Protein AF-R7BVN6-F1 (afdb_monomer_lite)

pLDDT: mean 86.22, std 7.66, range [51.97, 96.44]

Secondary structure (DSSP, 8-state):
--HHHHHHHHHHHHHHHHHHHHHHHHH-HHHHHHHHHHHTT-SS-HHHHHHHHHHHHHHHHHTT--SS--HHIIIIIIHHHHHHHHHHHHHHHHHHHHHHHHHHHHHHHHHHHHHHHHHHHHHH--

Radius of gyration: 22.75 Å; chains: 1; bounding box: 58×22×78 Å

Structure (mmCIF, N/CA/C/O backbone):
data_AF-R7BVN6-F1
#
_entry.id   AF-R7BVN6-F1
#
loop_
_atom_site.group_PDB
_atom_site.id
_atom_site.type_symbol
_atom_site.label_atom_id
_atom_site.label_alt_id
_atom_site.label_comp_id
_atom_site.label_asym_id
_atom_site.label_entity_id
_atom_site.label_seq_id
_atom_site.pdbx_PDB_ins_code
_atom_site.Cartn_x
_atom_site.Cartn_y
_atom_site.Cartn_z
_atom_site.occupancy
_atom_site.B_iso_or_equiv
_atom_site.auth_seq_id
_atom_site.auth_comp_id
_atom_site.auth_asym_id
_atom_site.auth_atom_id
_atom_site.pdbx_PDB_model_num
ATOM 1 N N . MET A 1 1 ? -0.059 0.019 -32.310 1.00 63.44 1 MET A N 1
ATOM 2 C CA . MET A 1 1 ? 0.669 0.181 -31.031 1.00 63.44 1 MET A CA 1
ATOM 3 C C . MET A 1 1 ? 1.764 -0.855 -30.968 1.00 63.44 1 MET A C 1
ATOM 5 O O . MET A 1 1 ? 1.496 -2.006 -31.302 1.00 63.44 1 MET A O 1
ATOM 9 N N . SER A 1 2 ? 2.969 -0.453 -30.575 1.00 84.88 2 SER A N 1
ATOM 10 C CA . SER A 1 2 ? 4.055 -1.394 -30.302 1.00 84.88 2 SER A CA 1
ATOM 11 C C . SER A 1 2 ? 3.772 -2.169 -29.005 1.00 84.88 2 SER A C 1
ATOM 13 O O . SER A 1 2 ? 2.978 -1.734 -28.168 1.00 84.88 2 SER A O 1
ATOM 15 N N . VAL A 1 3 ? 4.420 -3.321 -28.813 1.00 80.31 3 VAL A N 1
ATOM 16 C CA . VAL A 1 3 ? 4.326 -4.099 -27.560 1.00 80.31 3 VAL A CA 1
ATOM 17 C C . VAL A 1 3 ? 4.774 -3.261 -26.351 1.00 80.31 3 VAL A C 1
ATOM 19 O O . VAL A 1 3 ? 4.189 -3.359 -25.275 1.00 80.31 3 VAL A O 1
ATOM 22 N N . SER A 1 4 ? 5.754 -2.373 -26.548 1.00 81.06 4 SER A N 1
ATOM 23 C CA . SER A 1 4 ? 6.230 -1.429 -25.530 1.00 81.06 4 SER A CA 1
ATOM 24 C C . SER A 1 4 ? 5.131 -0.460 -25.072 1.00 81.06 4 SER A C 1
ATOM 26 O O . SER A 1 4 ? 4.964 -0.229 -23.873 1.00 81.06 4 SER A O 1
ATOM 28 N N . ASP A 1 5 ? 4.314 0.052 -25.998 1.00 85.69 5 ASP A N 1
ATOM 29 C CA . ASP A 1 5 ? 3.212 0.967 -25.661 1.00 85.69 5 ASP A CA 1
ATOM 30 C C . ASP A 1 5 ? 2.148 0.273 -24.804 1.00 85.69 5 ASP A C 1
ATOM 32 O O . ASP A 1 5 ? 1.617 0.857 -23.858 1.00 85.69 5 ASP A O 1
ATOM 36 N N . TRP A 1 6 ? 1.869 -1.000 -25.100 1.00 88.38 6 TRP A N 1
ATOM 37 C CA . TRP A 1 6 ? 0.931 -1.817 -24.332 1.00 88.38 6 TRP A CA 1
ATOM 38 C C . TRP A 1 6 ? 1.416 -2.094 -22.911 1.00 88.38 6 TRP A C 1
ATOM 40 O O . TRP A 1 6 ? 0.635 -1.960 -21.968 1.00 88.38 6 TRP A O 1
ATOM 50 N N . ILE A 1 7 ? 2.696 -2.430 -22.738 1.00 86.31 7 ILE A N 1
ATOM 51 C CA . ILE A 1 7 ? 3.295 -2.645 -21.412 1.00 86.31 7 ILE A CA 1
ATOM 52 C C . ILE A 1 7 ? 3.256 -1.349 -20.600 1.00 86.31 7 ILE A C 1
ATOM 54 O O . ILE A 1 7 ? 2.850 -1.353 -19.436 1.00 86.31 7 ILE A O 1
ATOM 58 N N . ASN A 1 8 ? 3.601 -0.221 -21.223 1.00 87.19 8 ASN A N 1
ATOM 59 C CA . ASN A 1 8 ? 3.531 1.084 -20.578 1.00 87.19 8 ASN A CA 1
ATOM 60 C C . ASN A 1 8 ? 2.105 1.436 -20.148 1.00 87.19 8 ASN A C 1
ATOM 62 O O . ASN A 1 8 ? 1.911 1.915 -19.024 1.00 87.19 8 ASN A O 1
ATOM 66 N N . PHE A 1 9 ? 1.112 1.202 -21.006 1.00 90.50 9 PHE A N 1
ATOM 67 C CA . PHE A 1 9 ? -0.294 1.419 -20.677 1.00 90.50 9 PHE A CA 1
ATOM 68 C C . PHE A 1 9 ? -0.753 0.519 -19.522 1.00 90.50 9 PHE A C 1
ATOM 70 O O . PHE A 1 9 ? -1.307 1.020 -18.544 1.00 90.50 9 PHE A O 1
ATOM 77 N N . ALA A 1 10 ? -0.455 -0.781 -19.584 1.00 91.12 10 ALA A N 1
ATOM 78 C CA . ALA A 1 10 ? -0.818 -1.743 -18.547 1.00 91.12 10 ALA A CA 1
ATOM 79 C C . ALA A 1 10 ? -0.180 -1.403 -17.190 1.00 91.12 10 ALA A C 1
ATOM 81 O O . ALA A 1 10 ? -0.856 -1.454 -16.164 1.00 91.12 10 ALA A O 1
ATOM 82 N N . ALA A 1 11 ? 1.090 -0.984 -17.179 1.00 91.44 11 ALA A N 1
ATOM 83 C CA . ALA A 1 11 ? 1.770 -0.544 -15.963 1.00 91.44 11 ALA A CA 1
ATOM 84 C C . ALA A 1 11 ? 1.089 0.685 -15.340 1.00 91.44 11 ALA A C 1
ATOM 86 O O . ALA A 1 11 ? 0.872 0.721 -14.129 1.00 91.44 11 ALA A O 1
ATOM 87 N N . LEU A 1 12 ? 0.699 1.669 -16.158 1.00 92.94 12 LEU A N 1
ATOM 88 C CA . LEU A 1 12 ? -0.021 2.853 -15.677 1.00 92.94 12 LEU A CA 1
ATOM 89 C C . LEU A 1 12 ? -1.401 2.491 -15.129 1.00 92.94 12 LEU A C 1
ATOM 91 O O . LEU A 1 12 ? -1.773 2.950 -14.051 1.00 92.94 12 LEU A O 1
ATOM 95 N N . ALA A 1 13 ? -2.143 1.653 -15.854 1.00 93.88 13 ALA A N 1
ATOM 96 C CA . ALA A 1 13 ? -3.450 1.180 -15.424 1.00 93.88 13 ALA A CA 1
ATOM 97 C C . ALA A 1 13 ? -3.345 0.442 -14.082 1.00 93.88 13 ALA A C 1
ATOM 99 O O . ALA A 1 13 ? -4.114 0.733 -13.169 1.00 93.88 13 ALA A O 1
ATOM 100 N N . ASN A 1 14 ? -2.345 -0.430 -13.918 1.00 95.12 14 ASN A N 1
ATOM 101 C CA . ASN A 1 14 ? -2.100 -1.132 -12.661 1.00 95.12 14 ASN A CA 1
ATOM 102 C C . ASN A 1 14 ? -1.830 -0.161 -11.500 1.00 95.12 14 ASN A C 1
ATOM 104 O O . ASN A 1 14 ? -2.434 -0.297 -10.438 1.00 95.12 14 ASN A O 1
ATOM 108 N N . ILE A 1 15 ? -0.985 0.855 -11.714 1.00 93.44 15 ILE A N 1
ATOM 109 C CA . ILE A 1 15 ? -0.685 1.887 -10.708 1.00 93.44 15 ILE A CA 1
ATOM 110 C C . ILE A 1 15 ? -1.958 2.637 -10.297 1.00 93.44 15 ILE A C 1
ATOM 112 O O . ILE A 1 15 ? -2.246 2.764 -9.106 1.00 93.44 15 ILE A O 1
ATOM 116 N N . ILE A 1 16 ? -2.740 3.108 -11.271 1.00 94.38 16 ILE A N 1
ATOM 117 C CA . ILE A 1 16 ? -3.954 3.896 -11.018 1.00 94.38 16 ILE A CA 1
ATOM 118 C C . ILE A 1 16 ? -5.005 3.057 -10.286 1.00 94.38 16 ILE A C 1
ATOM 120 O O . ILE A 1 16 ? -5.547 3.500 -9.270 1.00 94.38 16 ILE A O 1
ATOM 124 N N . VAL A 1 17 ? -5.282 1.845 -10.772 1.00 96.44 17 VAL A N 1
ATOM 125 C CA . VAL A 1 17 ? -6.300 0.965 -10.182 1.00 96.44 17 VAL A CA 1
ATOM 126 C C . VAL A 1 17 ? -5.885 0.540 -8.775 1.00 96.44 17 VAL A C 1
ATOM 128 O O . VAL A 1 17 ? -6.720 0.576 -7.869 1.00 96.44 17 VAL A O 1
ATOM 131 N N . PHE A 1 18 ? -4.607 0.214 -8.556 1.00 95.25 18 PHE A N 1
ATOM 132 C CA . PHE A 1 18 ? -4.110 -0.124 -7.225 1.00 95.25 18 PHE A CA 1
ATOM 133 C C . PHE A 1 18 ? -4.295 1.040 -6.248 1.00 95.25 18 PHE A C 1
ATOM 135 O O . PHE A 1 18 ? -4.859 0.840 -5.176 1.00 95.25 18 PHE A O 1
ATOM 142 N N . LEU A 1 19 ? -3.887 2.263 -6.610 1.00 94.38 19 LEU A N 1
ATOM 143 C CA . LEU A 1 19 ? -4.038 3.438 -5.740 1.00 94.38 19 LEU A CA 1
ATOM 144 C C . LEU A 1 19 ? -5.508 3.766 -5.454 1.00 94.38 19 LEU A C 1
ATOM 146 O O . LEU A 1 19 ? -5.853 4.160 -4.337 1.00 94.38 19 LEU A O 1
ATOM 150 N N . TRP A 1 20 ? -6.386 3.577 -6.440 1.00 94.75 20 TRP A N 1
ATOM 151 C CA . TRP A 1 20 ? -7.822 3.765 -6.264 1.00 94.75 20 TRP A CA 1
ATOM 152 C C . TRP A 1 20 ? -8.421 2.741 -5.291 1.00 94.75 20 TRP A C 1
ATOM 154 O O . TRP A 1 20 ? -9.087 3.136 -4.329 1.00 94.75 20 TRP A O 1
ATOM 164 N N . VAL A 1 21 ? -8.130 1.447 -5.471 1.00 93.19 21 VAL A N 1
ATOM 165 C CA . VAL A 1 21 ? -8.587 0.394 -4.548 1.00 93.19 21 VAL A CA 1
ATOM 166 C C . VAL A 1 21 ? -7.970 0.576 -3.169 1.00 93.19 21 VAL A C 1
ATOM 168 O O . VAL A 1 21 ? -8.683 0.496 -2.175 1.00 93.19 21 VAL A O 1
ATOM 171 N N . PHE A 1 22 ? -6.680 0.889 -3.084 1.00 92.69 22 PHE A N 1
ATOM 172 C CA . PHE A 1 22 ? -5.996 1.192 -1.831 1.00 92.69 22 PHE A CA 1
ATOM 173 C C . PHE A 1 22 ? -6.709 2.324 -1.079 1.00 92.69 22 PHE A C 1
ATOM 175 O O . PHE A 1 22 ? -7.052 2.164 0.092 1.00 92.69 22 PHE A O 1
ATOM 182 N N . ARG A 1 23 ? -7.041 3.429 -1.759 1.00 91.56 23 ARG A N 1
ATOM 183 C CA . ARG A 1 23 ? -7.805 4.535 -1.165 1.00 91.56 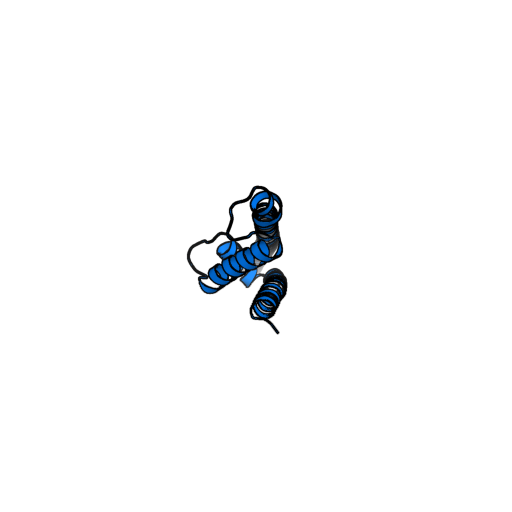23 ARG A CA 1
ATOM 184 C C . ARG A 1 23 ? -9.183 4.089 -0.672 1.00 91.56 23 ARG A C 1
ATOM 186 O O . ARG A 1 23 ? -9.586 4.501 0.414 1.00 91.56 23 ARG A O 1
ATOM 193 N N . GLN A 1 24 ? -9.905 3.266 -1.432 1.00 90.38 24 GLN A N 1
ATOM 194 C CA . GLN A 1 24 ? -11.195 2.731 -0.985 1.00 90.38 24 GLN A CA 1
ATOM 195 C C . GLN A 1 24 ? -11.044 1.812 0.229 1.00 90.38 24 GLN A C 1
ATOM 197 O O . GLN A 1 24 ? -11.796 1.934 1.195 1.00 90.38 24 GLN A O 1
ATOM 202 N N . MET A 1 25 ? -10.037 0.943 0.231 1.00 88.50 25 MET A N 1
ATOM 203 C CA . MET A 1 25 ? -9.746 0.070 1.364 1.00 88.50 25 MET A CA 1
ATOM 204 C C . MET A 1 25 ? -9.413 0.895 2.606 1.00 88.50 25 MET A C 1
ATOM 206 O O . MET A 1 25 ? -9.915 0.562 3.669 1.00 88.50 25 MET A O 1
ATOM 210 N N . LEU A 1 26 ? -8.691 2.019 2.472 1.00 87.44 26 LEU A N 1
ATOM 211 C CA . LEU A 1 26 ? -8.400 2.942 3.579 1.00 87.44 26 LEU A CA 1
ATOM 212 C C . LEU A 1 26 ? -9.637 3.573 4.229 1.00 87.44 26 LEU A C 1
ATOM 214 O O . LEU A 1 26 ? -9.559 4.021 5.374 1.00 87.44 26 LEU A O 1
ATOM 218 N N . THR A 1 27 ? -10.755 3.652 3.509 1.00 85.94 27 THR A N 1
ATOM 219 C CA . THR A 1 27 ? -12.017 4.169 4.060 1.00 85.94 27 THR A CA 1
ATOM 220 C C . THR A 1 27 ? -12.831 3.116 4.803 1.00 85.94 27 THR A C 1
ATOM 222 O O . THR A 1 27 ? -13.712 3.478 5.579 1.00 85.94 27 THR A O 1
ATOM 225 N N . GLN A 1 28 ? -12.539 1.831 4.593 1.00 84.06 28 GLN A N 1
ATOM 226 C CA . GLN A 1 28 ? -13.287 0.718 5.170 1.00 84.06 28 GLN A CA 1
ATOM 227 C C . GLN A 1 28 ? -12.547 0.158 6.388 1.00 84.06 28 GLN A C 1
ATOM 229 O O . GLN A 1 28 ? -11.469 -0.424 6.259 1.00 84.06 28 GLN A O 1
ATOM 234 N N . GLU A 1 29 ? -13.138 0.309 7.575 1.00 75.00 29 GLU A N 1
ATOM 235 C CA . GLU A 1 29 ? -12.478 -0.014 8.851 1.00 75.00 29 GLU A CA 1
ATOM 236 C C . GLU A 1 29 ? -12.053 -1.490 8.937 1.00 75.00 29 GLU A C 1
ATOM 238 O O . GLU A 1 29 ? -10.931 -1.796 9.341 1.00 75.00 29 GLU A O 1
ATOM 243 N N . GLU A 1 30 ? -12.910 -2.402 8.468 1.00 76.38 30 GLU A N 1
ATOM 244 C CA . GLU A 1 30 ? -12.666 -3.852 8.480 1.00 76.38 30 GLU A CA 1
ATOM 245 C C . GLU A 1 30 ? -11.543 -4.289 7.532 1.00 76.38 30 GLU A C 1
ATOM 247 O O . GLU A 1 30 ? -10.897 -5.313 7.751 1.00 76.38 30 GLU A O 1
ATOM 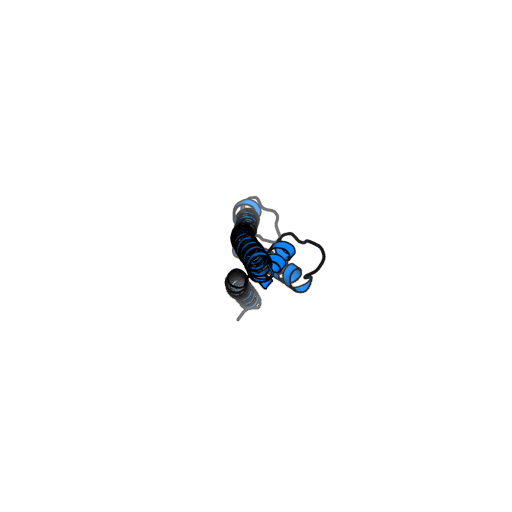252 N N . ARG A 1 31 ? -11.298 -3.522 6.463 1.00 82.25 31 ARG A N 1
ATOM 253 C CA . ARG A 1 31 ? -10.350 -3.903 5.405 1.00 82.25 31 ARG A CA 1
ATOM 254 C C . ARG A 1 31 ? -8.985 -3.247 5.561 1.00 82.25 31 ARG A C 1
ATOM 256 O O . ARG A 1 31 ? -8.002 -3.764 5.034 1.00 82.25 31 ARG A O 1
ATOM 263 N N . VAL A 1 32 ? -8.899 -2.156 6.321 1.00 85.31 32 VAL A N 1
ATOM 264 C CA . VAL A 1 32 ? -7.651 -1.431 6.603 1.00 85.31 32 VAL A CA 1
ATOM 265 C C . VAL A 1 32 ? -6.611 -2.298 7.318 1.00 85.31 32 VAL A C 1
ATOM 267 O O . VAL A 1 32 ? -5.421 -2.220 7.009 1.00 85.31 32 VAL A O 1
ATOM 270 N N . THR A 1 33 ? -7.037 -3.160 8.239 1.00 85.00 33 THR A N 1
ATOM 271 C CA . THR A 1 33 ? -6.146 -4.088 8.956 1.00 85.00 33 THR A CA 1
ATOM 272 C C . THR A 1 33 ? -5.575 -5.155 8.024 1.00 85.00 33 THR A C 1
ATOM 274 O O . THR A 1 33 ? -4.356 -5.332 7.982 1.00 85.00 33 THR A O 1
ATOM 277 N N . ALA A 1 34 ? -6.432 -5.789 7.218 1.00 85.88 34 ALA A N 1
ATOM 278 C CA . ALA A 1 34 ? -6.037 -6.761 6.198 1.00 85.88 34 ALA A CA 1
ATOM 279 C C . ALA A 1 34 ? -5.108 -6.141 5.141 1.00 85.88 34 ALA A C 1
ATOM 281 O O . ALA A 1 34 ? -4.120 -6.756 4.740 1.00 85.88 34 ALA A O 1
ATOM 282 N N . LEU A 1 35 ? -5.385 -4.897 4.733 1.00 89.12 35 LEU A N 1
ATOM 283 C CA . LEU A 1 35 ? -4.540 -4.130 3.824 1.00 89.12 35 LEU A CA 1
ATOM 284 C C . LEU A 1 35 ? -3.145 -3.903 4.417 1.00 89.12 35 LEU A C 1
ATOM 286 O O . LEU A 1 35 ? -2.153 -4.242 3.776 1.00 89.12 35 LEU A O 1
ATOM 290 N N . ARG A 1 36 ? -3.055 -3.386 5.649 1.00 90.56 36 ARG A N 1
ATOM 291 C CA . ARG A 1 36 ? -1.772 -3.195 6.349 1.00 90.56 36 ARG A CA 1
ATOM 292 C C . ARG A 1 36 ? -0.989 -4.506 6.429 1.00 90.56 36 ARG A C 1
ATOM 294 O O . ARG A 1 36 ? 0.210 -4.532 6.157 1.00 90.56 36 ARG A O 1
ATOM 301 N N . ASP A 1 37 ? -1.653 -5.591 6.817 1.00 88.69 37 ASP A N 1
ATOM 302 C CA . ASP A 1 37 ? -0.996 -6.887 6.985 1.00 88.69 37 ASP A CA 1
ATOM 303 C C . ASP A 1 37 ? -0.510 -7.464 5.644 1.00 88.69 37 ASP A C 1
ATOM 305 O O . ASP A 1 37 ? 0.595 -8.010 5.584 1.00 88.69 37 ASP A O 1
ATOM 309 N N . ALA A 1 38 ? -1.260 -7.257 4.557 1.00 89.50 38 ALA A N 1
ATOM 310 C CA . ALA A 1 38 ? -0.826 -7.604 3.206 1.00 89.50 38 ALA A CA 1
ATOM 311 C C . ALA A 1 38 ? 0.401 -6.791 2.757 1.00 89.50 38 ALA A C 1
ATOM 313 O O . ALA A 1 38 ? 1.358 -7.375 2.250 1.00 89.50 38 ALA A O 1
ATOM 314 N N . LEU A 1 39 ? 0.420 -5.473 2.992 1.00 90.50 39 LEU A N 1
ATOM 315 C CA . LEU A 1 39 ? 1.551 -4.606 2.626 1.00 90.50 39 LEU A CA 1
ATOM 316 C C . LEU A 1 39 ? 2.829 -4.952 3.404 1.00 90.50 39 LEU A C 1
ATOM 318 O O . LEU A 1 39 ? 3.923 -4.896 2.848 1.00 90.50 39 LEU A O 1
ATOM 322 N N . ARG A 1 40 ? 2.689 -5.386 4.664 1.00 88.81 40 ARG A N 1
ATOM 323 C CA . ARG A 1 40 ? 3.784 -5.922 5.496 1.00 88.81 40 ARG A CA 1
ATOM 324 C C . ARG A 1 40 ? 4.143 -7.380 5.183 1.00 88.81 40 ARG A C 1
ATOM 326 O O . ARG A 1 40 ? 4.907 -7.994 5.924 1.00 88.81 40 ARG A O 1
ATOM 333 N N . LEU A 1 41 ? 3.567 -7.958 4.127 1.00 87.62 41 LEU A N 1
ATOM 334 C CA . LEU A 1 41 ? 3.800 -9.334 3.681 1.00 87.62 41 LEU A CA 1
ATOM 335 C C . LEU A 1 41 ? 3.507 -10.414 4.747 1.00 87.62 41 LEU A C 1
ATOM 337 O O . LEU A 1 41 ? 3.931 -11.563 4.593 1.00 87.62 41 LEU A O 1
ATOM 341 N N . ARG A 1 42 ? 2.707 -10.109 5.779 1.00 87.69 42 ARG A N 1
ATOM 342 C CA . ARG A 1 42 ? 2.338 -11.056 6.853 1.00 87.69 42 ARG A CA 1
ATOM 343 C C . ARG A 1 42 ? 1.519 -12.237 6.333 1.00 87.69 42 ARG A C 1
ATOM 345 O O . ARG A 1 42 ? 0.809 -12.058 5.351 1.00 87.69 42 ARG A O 1
ATOM 352 N N . PRO A 1 43 ? 1.580 -13.433 6.948 1.00 84.12 43 PRO A N 1
ATOM 353 C CA . PRO A 1 43 ? 0.867 -14.626 6.471 1.00 84.12 43 PRO A CA 1
ATOM 354 C C . PRO A 1 43 ? -0.610 -14.361 6.117 1.00 84.12 43 PRO A C 1
ATOM 356 O O . PRO A 1 43 ? -1.294 -13.640 6.834 1.00 84.12 43 PRO A O 1
ATOM 359 N N . GLY A 1 44 ? -1.089 -14.933 5.003 1.00 84.25 44 GLY A N 1
ATOM 360 C CA . GLY A 1 44 ? -2.426 -14.667 4.443 1.00 84.25 44 GLY A CA 1
ATOM 361 C C . GLY A 1 44 ? -2.434 -13.694 3.252 1.00 84.25 44 GLY A C 1
ATOM 362 O O . GLY A 1 44 ? -1.378 -13.320 2.743 1.00 84.25 44 GLY A O 1
ATOM 363 N N . HIS A 1 45 ? -3.630 -13.326 2.773 1.00 86.38 45 HIS A N 1
ATOM 364 C CA . HIS A 1 45 ? -3.889 -12.288 1.750 1.00 86.38 45 HIS A CA 1
ATOM 365 C C . HIS A 1 45 ? -3.030 -12.354 0.468 1.00 86.38 45 HIS A C 1
ATOM 367 O O . HIS A 1 45 ? -2.604 -11.326 -0.060 1.00 86.38 45 HIS A O 1
ATOM 373 N N . LEU A 1 46 ? -2.788 -13.562 -0.053 1.00 89.19 46 LEU A N 1
ATOM 374 C CA . LEU A 1 46 ? -1.848 -13.815 -1.154 1.00 89.19 46 LEU A CA 1
ATOM 375 C C . LEU A 1 46 ? -2.121 -12.967 -2.409 1.00 89.19 46 LEU A C 1
ATOM 377 O O . LEU A 1 46 ? -1.192 -12.382 -2.956 1.00 89.19 46 LEU A O 1
ATOM 381 N N . LEU A 1 47 ? -3.388 -12.827 -2.813 1.00 89.31 47 LEU A N 1
ATOM 382 C CA . LEU A 1 47 ? -3.773 -12.004 -3.966 1.00 89.31 47 LEU A CA 1
ATOM 383 C C . LEU A 1 47 ? -3.368 -10.534 -3.795 1.00 89.31 47 LEU A C 1
ATOM 385 O O . LEU A 1 47 ? -2.793 -9.944 -4.704 1.00 89.31 47 LEU A O 1
ATOM 389 N N . MET A 1 48 ? -3.610 -9.955 -2.615 1.00 91.12 48 MET A N 1
ATOM 390 C CA . MET A 1 48 ? -3.273 -8.555 -2.354 1.00 91.12 48 MET A CA 1
ATOM 391 C C . MET A 1 48 ? -1.759 -8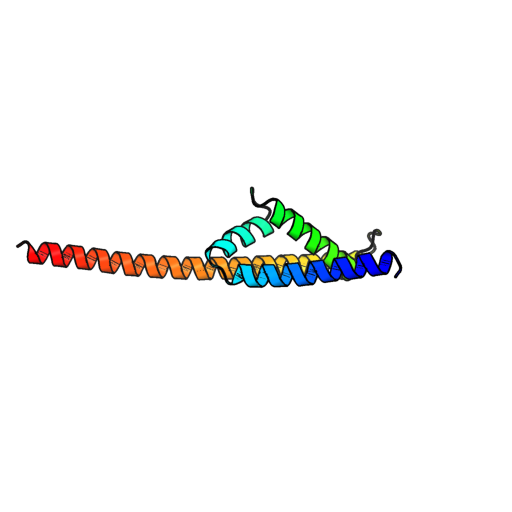.336 -2.309 1.00 91.12 48 MET A C 1
ATOM 393 O O . MET A 1 48 ? -1.279 -7.301 -2.759 1.00 91.12 48 MET A O 1
ATOM 397 N N . LYS A 1 49 ? -0.990 -9.320 -1.827 1.00 92.25 49 LYS A N 1
ATOM 398 C CA . LYS A 1 49 ? 0.480 -9.266 -1.855 1.00 92.25 49 LYS A CA 1
ATOM 399 C C . LYS A 1 49 ? 1.038 -9.336 -3.265 1.00 92.25 49 LYS A C 1
ATOM 401 O O . LYS A 1 49 ? 1.909 -8.548 -3.606 1.00 92.25 49 LYS A O 1
ATOM 406 N N . LEU A 1 50 ? 0.539 -10.265 -4.080 1.00 93.44 50 LEU A N 1
ATOM 407 C CA . LEU A 1 50 ? 0.951 -10.367 -5.479 1.00 93.44 50 LEU A CA 1
ATOM 408 C C . LEU A 1 50 ? 0.644 -9.069 -6.218 1.00 93.44 50 LEU A C 1
ATOM 410 O O . LEU A 1 50 ? 1.487 -8.564 -6.958 1.00 93.44 50 LEU A O 1
ATOM 414 N N . TRP A 1 51 ? -0.530 -8.493 -5.961 1.00 94.69 51 TRP A N 1
ATOM 415 C CA . TRP A 1 51 ? -0.899 -7.221 -6.557 1.00 94.69 51 TRP A CA 1
ATOM 416 C C . TRP A 1 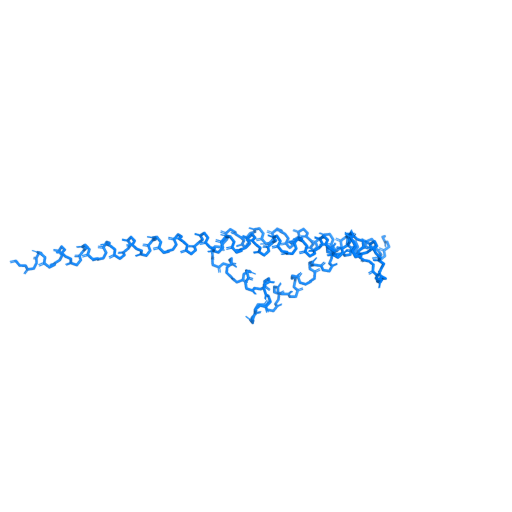51 ? -0.040 -6.061 -6.042 1.00 94.69 51 TRP A C 1
ATOM 418 O O . TRP A 1 51 ? 0.393 -5.231 -6.834 1.00 94.69 51 TRP A O 1
ATOM 428 N N . TRP A 1 52 ? 0.295 -6.048 -4.750 1.00 94.12 52 TRP A N 1
ATOM 429 C CA . TRP A 1 52 ? 1.235 -5.092 -4.167 1.00 94.12 52 TRP A CA 1
ATOM 430 C C . TRP A 1 52 ? 2.624 -5.172 -4.809 1.00 94.12 52 TRP A C 1
ATOM 432 O O . TRP A 1 52 ? 3.170 -4.159 -5.238 1.00 94.12 52 TRP A O 1
ATOM 442 N N . CYS A 1 53 ? 3.180 -6.374 -4.954 1.00 93.38 53 CYS A N 1
ATOM 443 C CA . CYS A 1 53 ? 4.459 -6.573 -5.630 1.00 93.38 53 CYS A CA 1
ATOM 444 C C . CYS A 1 53 ? 4.387 -6.153 -7.104 1.00 93.38 53 CYS A C 1
ATOM 446 O O . CYS A 1 53 ? 5.292 -5.484 -7.593 1.00 93.38 53 CYS A O 1
ATOM 448 N N . SER A 1 54 ? 3.297 -6.486 -7.801 1.00 93.88 54 SER A N 1
ATOM 449 C CA . SER A 1 54 ? 3.058 -6.040 -9.178 1.00 93.88 54 SER A CA 1
ATOM 450 C C . SER A 1 54 ? 2.996 -4.513 -9.280 1.00 93.88 54 SER A C 1
ATOM 452 O O . SER A 1 54 ? 3.608 -3.939 -10.177 1.00 93.88 54 SER A O 1
ATOM 454 N N . PHE A 1 55 ? 2.320 -3.845 -8.343 1.00 95.00 55 PHE A N 1
ATOM 455 C CA . PHE A 1 55 ? 2.286 -2.387 -8.255 1.00 95.00 55 PHE A CA 1
ATOM 456 C C . PHE A 1 55 ? 3.693 -1.799 -8.107 1.00 95.00 55 PHE A C 1
ATOM 458 O O . PHE A 1 55 ? 4.056 -0.909 -8.874 1.00 95.00 55 PHE A O 1
ATOM 465 N N . LEU A 1 56 ? 4.501 -2.321 -7.177 1.00 94.06 56 LEU A N 1
ATOM 466 C CA . LEU A 1 56 ? 5.871 -1.846 -6.959 1.00 94.06 56 LEU A CA 1
ATOM 467 C C . LEU A 1 56 ? 6.753 -2.056 -8.191 1.00 94.06 56 LEU A C 1
ATOM 469 O O . LEU A 1 56 ? 7.524 -1.170 -8.549 1.00 94.06 56 LEU A O 1
ATOM 473 N N . LEU A 1 57 ? 6.610 -3.192 -8.875 1.00 91.62 57 LEU A N 1
ATOM 474 C CA . LEU A 1 57 ? 7.331 -3.468 -10.118 1.00 91.62 57 LEU A CA 1
ATOM 475 C C . LEU A 1 57 ? 6.931 -2.491 -11.231 1.00 91.62 57 LEU A C 1
ATOM 477 O O . LEU A 1 57 ? 7.804 -1.920 -11.881 1.00 91.62 57 LEU A O 1
ATOM 481 N N . CYS A 1 58 ? 5.630 -2.247 -11.422 1.00 92.56 58 CYS A N 1
ATOM 482 C CA . CYS A 1 58 ? 5.139 -1.280 -12.406 1.00 92.56 58 CYS A CA 1
ATOM 483 C C . CYS A 1 58 ? 5.592 0.150 -12.089 1.00 92.56 58 CYS A C 1
ATOM 485 O O . CYS A 1 58 ? 5.958 0.888 -13.005 1.00 92.56 58 CYS A O 1
ATOM 487 N N . LEU A 1 59 ? 5.578 0.538 -10.811 1.00 91.75 59 LEU A N 1
ATOM 488 C CA . LEU A 1 59 ? 6.024 1.853 -10.361 1.00 91.75 59 LEU A CA 1
ATOM 489 C C . LEU A 1 59 ? 7.528 2.031 -10.598 1.00 91.75 59 LEU A C 1
ATOM 491 O O . LEU A 1 59 ? 7.930 3.014 -11.214 1.00 91.75 59 LEU A O 1
ATOM 495 N N . SER A 1 60 ? 8.331 1.042 -10.205 1.00 90.75 60 SER A N 1
ATOM 496 C CA . SER A 1 60 ? 9.782 1.026 -10.414 1.00 90.75 60 SER A CA 1
ATOM 497 C C . SER A 1 60 ? 10.138 1.125 -11.894 1.00 90.75 60 SER A C 1
ATOM 499 O O . SER A 1 60 ? 10.923 1.987 -12.289 1.00 90.75 60 SER A O 1
ATOM 501 N N . TYR A 1 61 ? 9.484 0.318 -12.734 1.00 88.50 61 TYR A N 1
ATOM 502 C CA . TYR A 1 61 ? 9.656 0.359 -14.185 1.00 88.50 61 TYR A CA 1
ATOM 503 C C . TYR A 1 61 ? 9.339 1.745 -14.762 1.00 88.50 61 TYR A C 1
ATOM 505 O O . TYR A 1 61 ? 10.125 2.299 -15.529 1.00 88.50 61 TYR A O 1
ATOM 513 N N . ARG A 1 62 ? 8.217 2.353 -14.351 1.00 87.62 62 ARG A N 1
ATOM 514 C CA . ARG A 1 62 ? 7.815 3.692 -14.814 1.00 87.62 62 ARG A CA 1
ATOM 515 C C . ARG A 1 62 ? 8.755 4.803 -14.363 1.00 87.62 62 ARG A C 1
ATOM 517 O O . ARG A 1 62 ? 8.869 5.804 -15.062 1.00 87.62 62 ARG A O 1
ATOM 524 N N . LEU A 1 63 ? 9.406 4.629 -13.222 1.00 85.88 63 LEU A N 1
ATOM 525 C CA . LEU A 1 63 ? 10.390 5.565 -12.690 1.00 85.88 63 LEU A CA 1
ATOM 526 C C . LEU A 1 63 ? 11.792 5.373 -13.297 1.00 85.88 63 LEU A C 1
ATOM 528 O O . LEU A 1 63 ? 12.720 6.096 -12.945 1.00 85.88 63 LEU A O 1
ATOM 532 N N . GLY A 1 64 ? 11.949 4.435 -14.235 1.00 82.19 64 GLY A N 1
ATOM 533 C CA . GLY A 1 64 ? 13.199 4.222 -14.961 1.00 82.19 64 GLY A CA 1
ATOM 534 C C . GLY A 1 64 ? 14.089 3.130 -14.371 1.00 82.19 64 GLY A C 1
ATOM 535 O O . GLY A 1 64 ? 15.264 3.053 -14.730 1.00 82.19 64 GLY A O 1
ATOM 536 N N . ALA A 1 65 ? 13.563 2.263 -13.498 1.00 79.75 65 ALA A N 1
ATOM 537 C CA . ALA A 1 65 ? 14.261 1.029 -13.161 1.00 79.75 65 ALA A CA 1
ATOM 538 C C . ALA A 1 65 ? 14.257 0.097 -14.382 1.00 79.75 65 ALA A C 1
ATOM 540 O O . ALA A 1 65 ? 13.234 -0.490 -14.743 1.00 79.75 65 ALA A O 1
ATOM 541 N N . GLY A 1 66 ? 15.406 0.010 -15.048 1.00 73.38 66 GLY A N 1
ATOM 542 C CA . GLY A 1 66 ? 15.645 -0.928 -16.138 1.00 73.38 66 GLY A CA 1
ATOM 543 C C . GLY A 1 66 ? 16.112 -2.297 -15.641 1.00 73.38 66 GLY A C 1
ATOM 544 O O . GLY A 1 66 ? 16.279 -2.528 -14.445 1.00 73.38 66 GLY A O 1
ATOM 545 N N . SER A 1 67 ? 16.367 -3.208 -16.580 1.00 70.62 67 SER A N 1
ATOM 546 C CA . SER A 1 67 ? 17.008 -4.501 -16.297 1.00 70.62 67 SER A CA 1
ATOM 547 C C . SER A 1 67 ? 18.469 -4.362 -15.858 1.00 70.62 67 SER A C 1
ATOM 549 O O . SER A 1 67 ? 19.020 -5.276 -15.251 1.00 70.62 67 SER A O 1
ATOM 551 N N . GLU A 1 68 ? 19.102 -3.230 -16.164 1.00 78.25 68 GLU A N 1
ATOM 552 C CA . GLU A 1 68 ? 20.474 -2.926 -15.776 1.00 78.25 68 GLU A CA 1
ATOM 553 C C . GLU A 1 68 ? 20.500 -2.166 -14.447 1.00 78.25 68 GLU A C 1
ATOM 555 O O . GLU A 1 68 ? 19.854 -1.127 -14.291 1.00 78.25 68 GLU A O 1
ATOM 560 N N . ALA A 1 69 ? 21.291 -2.662 -13.492 1.00 74.62 69 ALA A N 1
ATOM 561 C CA . ALA A 1 69 ? 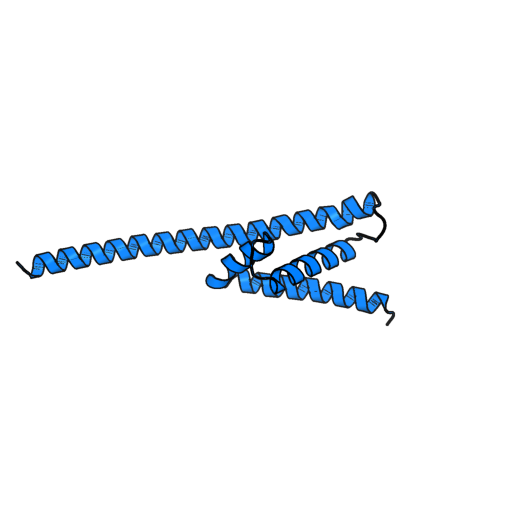21.481 -2.058 -12.172 1.00 74.62 69 ALA A CA 1
ATOM 562 C C . ALA A 1 69 ? 22.403 -0.823 -12.229 1.00 74.62 69 ALA A C 1
ATOM 564 O O . ALA A 1 69 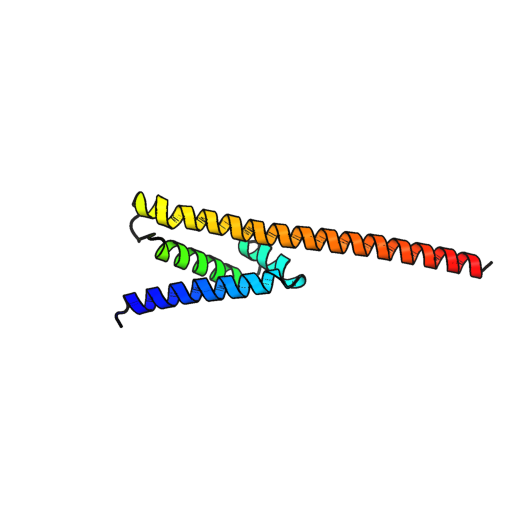? 23.421 -0.746 -11.540 1.00 74.62 69 ALA A O 1
ATOM 565 N N . THR A 1 70 ? 22.070 0.145 -13.082 1.00 84.44 70 THR A N 1
ATOM 566 C CA . THR A 1 70 ? 22.801 1.411 -13.180 1.00 84.44 70 THR A CA 1
ATOM 567 C C . THR A 1 70 ? 22.509 2.304 -11.973 1.00 84.44 70 THR A C 1
ATOM 569 O O . THR A 1 70 ? 21.449 2.221 -11.347 1.00 84.44 70 THR A O 1
ATOM 572 N N . VAL A 1 71 ? 23.432 3.220 -11.663 1.00 83.25 71 VAL A N 1
ATOM 573 C CA . VAL A 1 71 ? 23.252 4.201 -10.575 1.00 83.25 71 VAL A CA 1
ATOM 574 C C . VAL A 1 71 ? 21.969 5.017 -10.772 1.00 83.25 71 VAL A C 1
ATOM 576 O O . VAL A 1 71 ? 21.262 5.289 -9.809 1.00 83.25 71 VAL A O 1
ATOM 579 N N . GLN A 1 72 ? 21.627 5.350 -12.019 1.00 81.38 72 GLN A N 1
ATOM 580 C CA . GLN A 1 72 ? 20.401 6.076 -12.353 1.00 81.38 72 GLN A CA 1
ATOM 581 C C . GLN A 1 72 ? 19.143 5.229 -12.117 1.00 81.38 72 GLN A C 1
ATOM 583 O O . GLN A 1 72 ? 18.193 5.724 -11.512 1.00 81.38 72 GLN A O 1
ATOM 588 N N . ALA A 1 73 ? 19.144 3.951 -12.514 1.00 83.69 73 ALA A N 1
ATOM 589 C CA . ALA A 1 73 ? 18.026 3.039 -12.258 1.00 83.69 73 ALA A CA 1
ATOM 590 C C . ALA A 1 73 ? 17.771 2.855 -10.752 1.00 83.69 73 ALA A C 1
ATOM 592 O O . ALA A 1 73 ? 16.622 2.800 -10.307 1.00 83.69 73 ALA A O 1
ATOM 593 N N . ILE A 1 74 ? 18.838 2.820 -9.949 1.00 82.44 74 ILE A N 1
ATOM 594 C CA . ILE A 1 74 ? 18.737 2.743 -8.489 1.00 82.44 74 ILE A CA 1
ATOM 595 C C . ILE A 1 74 ? 18.224 4.066 -7.908 1.00 82.44 74 ILE A C 1
ATOM 597 O O . ILE A 1 74 ? 17.254 4.061 -7.149 1.00 82.44 74 ILE A O 1
ATOM 601 N N . ALA A 1 75 ? 18.852 5.190 -8.262 1.00 84.88 75 ALA A N 1
ATOM 602 C CA . ALA A 1 75 ? 18.572 6.498 -7.670 1.00 84.88 75 ALA A CA 1
ATOM 603 C C . ALA A 1 75 ? 17.186 7.044 -8.040 1.00 84.88 75 ALA A C 1
ATOM 605 O O . ALA A 1 75 ? 16.520 7.638 -7.193 1.00 84.88 75 ALA A O 1
ATOM 606 N N . TYR A 1 76 ? 16.750 6.836 -9.283 1.00 83.19 76 TYR A N 1
ATOM 607 C CA . TYR A 1 76 ? 15.504 7.404 -9.798 1.00 83.19 76 TYR A CA 1
ATOM 608 C C . TYR A 1 76 ? 14.375 6.381 -9.915 1.00 83.19 76 TYR A C 1
ATOM 610 O O . TYR A 1 76 ? 13.220 6.765 -9.782 1.00 83.19 76 TYR A O 1
ATOM 618 N N . GLY A 1 77 ? 14.685 5.093 -10.084 1.00 86.62 77 GLY A N 1
ATOM 619 C CA . GLY A 1 77 ? 13.686 4.029 -10.183 1.00 86.62 77 GLY A CA 1
ATOM 620 C C . GLY A 1 77 ? 13.385 3.368 -8.840 1.00 86.62 77 GLY A C 1
ATOM 621 O O . GLY A 1 77 ? 12.301 3.515 -8.266 1.00 86.62 77 GLY A O 1
ATOM 622 N N . ILE A 1 78 ? 14.369 2.634 -8.321 1.00 86.88 78 ILE A N 1
ATOM 623 C CA . ILE A 1 78 ? 14.190 1.757 -7.155 1.00 86.88 78 ILE A CA 1
ATOM 624 C C . ILE A 1 78 ? 13.998 2.568 -5.872 1.00 86.88 78 ILE A C 1
ATOM 626 O O . ILE A 1 78 ? 13.061 2.307 -5.116 1.00 86.88 78 ILE A O 1
ATOM 630 N N . PHE A 1 79 ? 14.852 3.561 -5.615 1.00 89.25 79 PHE A N 1
ATOM 631 C CA . PHE A 1 79 ? 14.807 4.318 -4.365 1.00 89.25 79 PHE A CA 1
ATOM 632 C C . PHE A 1 79 ? 13.473 5.063 -4.162 1.00 89.25 79 PHE A C 1
ATOM 634 O O . PHE A 1 79 ? 12.855 4.878 -3.109 1.00 89.25 79 PHE A O 1
ATOM 641 N N . PRO A 1 80 ? 12.937 5.815 -5.144 1.00 91.44 80 PRO A N 1
ATOM 642 C CA . PRO A 1 80 ? 11.645 6.476 -4.973 1.00 91.44 80 PRO A CA 1
ATOM 643 C C . PRO A 1 80 ? 10.481 5.482 -4.882 1.00 91.44 80 PRO A C 1
ATOM 645 O O . PRO A 1 80 ? 9.509 5.748 -4.177 1.00 91.44 80 PRO A O 1
ATOM 648 N N . THR A 1 81 ? 10.591 4.309 -5.518 1.00 93.06 81 THR A N 1
ATOM 649 C CA . THR A 1 81 ? 9.610 3.220 -5.361 1.00 93.06 81 THR A CA 1
ATOM 650 C C . THR A 1 81 ? 9.571 2.707 -3.925 1.00 93.06 81 THR A C 1
ATOM 652 O O . THR A 1 81 ? 8.490 2.544 -3.360 1.00 93.06 81 THR A O 1
ATOM 655 N N . LEU A 1 82 ? 10.735 2.481 -3.311 1.00 91.88 82 LEU A N 1
ATOM 656 C CA . LEU A 1 82 ? 10.825 2.062 -1.911 1.00 91.88 82 LEU A CA 1
ATOM 657 C C . LEU A 1 82 ? 10.299 3.145 -0.966 1.00 91.88 82 LEU A C 1
ATOM 659 O O . LEU A 1 82 ? 9.572 2.832 -0.025 1.00 91.88 82 LEU A O 1
ATOM 663 N N . LEU A 1 83 ? 10.596 4.417 -1.241 1.00 93.81 83 LEU A N 1
ATOM 664 C CA . LEU A 1 83 ? 10.054 5.533 -0.467 1.00 93.81 83 LEU A CA 1
ATOM 665 C C . LEU A 1 83 ? 8.520 5.579 -0.550 1.00 93.81 83 LEU A C 1
ATOM 667 O O . LEU A 1 83 ? 7.849 5.679 0.475 1.00 93.81 83 LEU A O 1
ATOM 671 N N . ALA A 1 84 ? 7.953 5.438 -1.751 1.00 92.38 84 ALA A N 1
ATOM 672 C CA . ALA A 1 84 ? 6.506 5.352 -1.936 1.00 92.38 84 ALA A CA 1
ATOM 673 C C . ALA A 1 84 ? 5.908 4.136 -1.207 1.00 92.38 84 ALA A C 1
ATOM 675 O O . ALA A 1 84 ? 4.838 4.244 -0.607 1.00 92.38 84 ALA A O 1
ATOM 676 N N . ALA A 1 85 ? 6.610 2.999 -1.212 1.00 94.25 85 ALA A N 1
ATOM 677 C CA . ALA A 1 85 ? 6.190 1.801 -0.498 1.00 94.25 85 ALA A CA 1
ATOM 678 C C . ALA A 1 85 ? 6.062 2.044 1.010 1.00 94.25 85 ALA A C 1
ATOM 680 O O . ALA A 1 85 ? 5.031 1.714 1.601 1.00 94.25 85 ALA A O 1
ATOM 681 N N . LEU A 1 86 ? 7.077 2.672 1.609 1.00 93.75 86 LEU A N 1
ATOM 682 C CA . LEU A 1 86 ? 7.081 3.040 3.026 1.00 93.75 86 LEU A CA 1
ATOM 683 C C . LEU A 1 86 ? 5.939 4.006 3.357 1.00 93.75 86 LEU A C 1
ATOM 685 O O . LEU A 1 86 ? 5.182 3.752 4.289 1.00 93.75 86 LEU A O 1
ATOM 689 N N . LEU A 1 87 ? 5.740 5.047 2.544 1.00 94.31 87 LEU A N 1
ATOM 690 C CA . LEU A 1 87 ? 4.672 6.028 2.763 1.00 94.31 87 LEU A CA 1
ATOM 691 C C . LEU A 1 87 ? 3.268 5.402 2.716 1.00 94.31 87 LEU A C 1
ATOM 693 O O . LEU A 1 87 ? 2.397 5.769 3.506 1.00 94.31 87 LEU A O 1
ATOM 697 N N . LEU A 1 88 ? 3.028 4.452 1.807 1.00 93.50 88 LEU A N 1
ATOM 698 C CA . LEU A 1 88 ? 1.741 3.754 1.715 1.00 93.50 88 LEU A CA 1
ATOM 699 C C . LEU A 1 88 ? 1.507 2.817 2.908 1.00 93.50 88 LEU A C 1
ATOM 701 O O . LEU A 1 88 ? 0.376 2.714 3.394 1.00 93.50 88 LEU A O 1
ATOM 705 N N . ILE A 1 89 ? 2.564 2.165 3.401 1.00 93.50 89 ILE A N 1
ATOM 706 C CA . ILE A 1 89 ? 2.517 1.354 4.623 1.00 93.50 89 ILE A CA 1
ATOM 707 C C . ILE A 1 89 ? 2.201 2.242 5.833 1.00 93.50 89 ILE A C 1
ATOM 709 O O . ILE A 1 89 ? 1.242 1.956 6.553 1.00 93.50 89 ILE A O 1
ATOM 713 N N . ASP A 1 90 ? 2.927 3.347 6.006 1.00 92.56 90 ASP A N 1
ATOM 714 C CA . ASP A 1 90 ? 2.723 4.293 7.109 1.00 92.56 90 ASP A CA 1
ATOM 715 C C . ASP A 1 90 ? 1.301 4.859 7.109 1.00 92.56 90 ASP A C 1
ATOM 717 O O . ASP A 1 90 ? 0.641 4.921 8.149 1.00 92.56 90 ASP A O 1
ATOM 721 N N . LEU A 1 91 ? 0.773 5.206 5.934 1.00 91.81 91 LEU A N 1
ATOM 722 C CA . LEU A 1 91 ? -0.596 5.694 5.803 1.00 91.81 91 LEU A CA 1
ATOM 723 C C . LEU A 1 91 ? -1.626 4.640 6.245 1.00 91.81 91 LEU A C 1
ATOM 725 O O . LEU A 1 91 ? -2.589 4.971 6.948 1.00 91.81 91 LEU A O 1
ATOM 729 N N . ALA A 1 92 ? -1.428 3.375 5.863 1.00 90.69 92 ALA A N 1
ATOM 730 C CA . ALA A 1 92 ? -2.284 2.277 6.307 1.00 90.69 92 ALA A CA 1
ATOM 731 C C . ALA A 1 92 ? -2.183 2.069 7.828 1.00 90.69 92 ALA A C 1
ATOM 733 O O . ALA A 1 92 ? -3.200 1.879 8.497 1.00 90.69 92 ALA A O 1
ATOM 734 N N . GLU A 1 93 ? -0.984 2.171 8.400 1.00 91.19 93 GLU A N 1
ATOM 735 C CA . GLU A 1 93 ? -0.757 2.052 9.843 1.00 91.19 93 GLU A CA 1
ATOM 736 C C . GLU A 1 93 ? -1.405 3.173 10.645 1.00 91.19 93 GLU A C 1
ATOM 738 O O . GLU A 1 93 ? -2.088 2.899 11.636 1.00 91.19 93 GLU A O 1
ATOM 743 N N . MET A 1 94 ? -1.259 4.420 10.197 1.00 91.56 94 MET A N 1
ATOM 744 C CA . MET A 1 94 ? -1.923 5.571 10.806 1.00 91.56 94 MET A CA 1
ATOM 745 C C . MET A 1 94 ? -3.440 5.387 10.825 1.00 91.56 94 MET A C 1
ATOM 747 O O . MET A 1 94 ? -4.089 5.672 11.837 1.00 91.56 94 MET A O 1
ATOM 751 N N . LYS A 1 95 ? -4.015 4.870 9.732 1.00 89.62 95 LYS A N 1
ATOM 752 C CA . LYS A 1 95 ? -5.448 4.567 9.667 1.00 89.62 95 LYS A CA 1
ATOM 753 C C . LYS A 1 95 ? -5.836 3.459 10.637 1.00 89.62 95 LYS A C 1
ATOM 755 O O . LYS A 1 95 ? -6.753 3.681 11.425 1.00 89.62 95 LYS A O 1
ATOM 760 N N . VAL A 1 96 ? -5.119 2.329 10.663 1.00 88.69 96 VAL A N 1
ATOM 761 C CA . VAL A 1 96 ? -5.378 1.260 11.649 1.00 88.69 96 VAL A CA 1
ATOM 762 C C . VAL A 1 96 ? -5.333 1.817 13.073 1.00 88.69 96 VAL A C 1
ATOM 764 O O . VAL A 1 96 ? -6.246 1.559 13.855 1.00 88.69 96 VAL A O 1
ATOM 767 N N . LYS A 1 97 ? -4.305 2.606 13.410 1.00 89.06 97 LYS A N 1
ATOM 768 C CA . LYS A 1 97 ? -4.140 3.176 14.751 1.00 89.06 97 LYS A CA 1
ATOM 769 C C . LYS A 1 97 ? -5.333 4.053 15.136 1.00 89.06 97 LYS A C 1
ATOM 771 O O . LYS A 1 97 ? -5.937 3.828 16.184 1.00 89.06 97 LYS A O 1
ATOM 776 N N . SER A 1 98 ? -5.737 4.967 14.253 1.00 87.44 98 SER A N 1
ATOM 777 C CA . SER A 1 98 ? -6.910 5.821 14.470 1.00 87.44 98 SER A CA 1
ATOM 778 C C . SER A 1 98 ? -8.188 5.007 14.712 1.00 87.44 98 SER A C 1
ATOM 780 O O . SER A 1 98 ? -8.957 5.327 15.620 1.00 87.44 98 SER A O 1
ATOM 782 N N . TYR A 1 99 ? -8.402 3.921 13.962 1.00 84.25 99 TYR A N 1
ATOM 783 C CA . TYR A 1 99 ? -9.555 3.040 14.176 1.00 84.25 99 TYR A CA 1
ATOM 784 C C . TYR A 1 99 ? -9.478 2.288 15.505 1.00 84.25 99 TYR A C 1
ATOM 786 O O . TYR A 1 99 ? -10.466 2.238 16.236 1.00 84.25 99 TYR A O 1
ATOM 794 N N . THR A 1 100 ? -8.308 1.766 15.880 1.00 83.44 100 THR A N 1
ATOM 795 C CA . THR A 1 100 ? -8.147 1.087 17.177 1.00 83.44 100 THR A CA 1
ATOM 796 C C . THR A 1 100 ? -8.404 2.018 18.362 1.00 83.44 100 THR A C 1
ATOM 798 O O . THR A 1 100 ? -9.031 1.607 19.338 1.00 83.44 100 THR A O 1
ATOM 801 N N . GLU A 1 101 ? -7.991 3.284 18.270 1.00 87.94 101 GLU A N 1
ATOM 802 C CA . GLU A 1 101 ? -8.250 4.297 19.298 1.00 87.94 101 GLU A CA 1
ATOM 803 C C . GLU A 1 101 ? -9.747 4.621 19.415 1.00 87.94 101 GLU A C 1
ATOM 805 O O . GLU A 1 101 ? -10.276 4.682 20.531 1.00 87.94 101 GLU A O 1
ATOM 810 N N . LYS A 1 102 ? -10.453 4.757 18.281 1.00 85.88 102 LYS A N 1
ATOM 811 C CA . LYS A 1 102 ? -11.916 4.935 18.263 1.00 85.88 102 LYS A CA 1
ATOM 812 C C . LYS A 1 102 ? -12.629 3.762 18.932 1.00 85.88 102 LYS A C 1
ATOM 814 O O . LYS A 1 102 ? -13.420 3.980 19.851 1.00 85.88 102 LYS A O 1
ATOM 819 N N . LEU A 1 103 ? -12.280 2.535 18.543 1.00 83.06 103 LEU A N 1
ATOM 820 C CA . LEU A 1 103 ? -12.884 1.315 19.076 1.00 83.06 103 LEU A CA 1
ATOM 821 C C . LEU A 1 103 ? -12.678 1.213 20.596 1.00 83.06 103 LEU A C 1
ATOM 823 O O . LEU A 1 103 ? -13.619 0.974 21.352 1.00 83.06 103 LEU A O 1
ATOM 827 N N . GLN A 1 104 ? -11.458 1.470 21.081 1.00 83.50 104 GLN A N 1
ATOM 828 C CA . GLN A 1 104 ? -11.167 1.489 22.519 1.00 83.50 104 GLN A CA 1
ATOM 829 C C . GLN A 1 104 ? -11.970 2.564 23.267 1.00 83.50 104 GLN A C 1
ATOM 831 O O . GLN A 1 104 ? -12.402 2.337 24.405 1.00 83.50 104 GLN A O 1
ATOM 836 N N . GLY A 1 105 ? -12.176 3.730 22.651 1.00 85.88 105 GLY A N 1
ATOM 837 C CA . GLY A 1 105 ? -13.023 4.793 23.189 1.00 85.88 105 GLY A CA 1
ATOM 838 C C . GLY A 1 105 ? -14.482 4.357 23.338 1.00 85.88 105 GLY A C 1
ATOM 839 O O . GLY A 1 105 ? -15.086 4.565 24.397 1.00 85.88 105 GLY A O 1
ATOM 840 N N . GLU A 1 106 ? -15.033 3.702 22.319 1.00 86.69 106 GLU A N 1
ATOM 841 C CA . GLU A 1 106 ? -16.400 3.174 22.327 1.00 86.69 106 GLU A CA 1
ATOM 842 C C . GLU A 1 106 ? -16.582 2.051 23.346 1.00 86.69 106 GLU A C 1
ATOM 844 O O . GLU A 1 106 ? -17.505 2.118 24.161 1.00 86.69 106 GLU A O 1
ATOM 849 N N . PHE A 1 107 ? -15.651 1.096 23.416 1.00 82.88 107 PHE A N 1
ATOM 850 C CA . PHE A 1 107 ? -15.667 0.039 24.431 1.00 82.88 107 PHE A CA 1
ATOM 851 C C . PHE A 1 107 ? -15.642 0.599 25.856 1.00 82.88 107 PHE A C 1
ATOM 853 O O . PHE A 1 107 ? -16.404 0.153 26.719 1.00 82.88 107 PHE A O 1
ATOM 860 N N . LYS A 1 108 ? -14.808 1.613 26.130 1.00 86.25 108 LYS A N 1
ATOM 861 C CA . LYS A 1 108 ? -14.779 2.275 27.446 1.00 86.25 108 LYS A CA 1
ATOM 862 C C . LYS A 1 108 ? -16.117 2.948 27.770 1.00 86.25 108 LYS A C 1
ATOM 864 O O . LYS A 1 108 ? -16.572 2.859 28.913 1.00 86.25 108 LYS A O 1
ATOM 869 N N . ARG A 1 109 ? -16.760 3.596 26.792 1.00 85.44 109 ARG A N 1
ATOM 870 C CA . ARG A 1 109 ? -18.083 4.228 26.959 1.00 85.44 109 ARG A CA 1
ATOM 871 C C . ARG A 1 109 ? -19.183 3.187 27.186 1.00 85.44 109 ARG A C 1
ATOM 873 O O . ARG A 1 109 ? -19.955 3.335 28.132 1.00 85.44 109 ARG A O 1
ATOM 880 N N . ALA A 1 110 ? -19.212 2.116 26.398 1.00 81.75 110 ALA A N 1
ATOM 881 C CA . ALA A 1 110 ? -20.163 1.015 26.545 1.00 81.75 110 ALA A CA 1
ATOM 882 C C . ALA A 1 110 ? -20.018 0.317 27.907 1.00 81.75 110 ALA A C 1
ATOM 884 O O . ALA A 1 110 ? -21.007 0.113 28.609 1.00 81.75 110 ALA A O 1
ATOM 885 N N . ARG A 1 111 ? -18.780 0.059 28.353 1.00 86.94 111 ARG A N 1
ATOM 886 C CA . ARG A 1 111 ? -18.506 -0.533 29.672 1.00 86.94 111 ARG A CA 1
ATOM 887 C C . ARG A 1 111 ? -18.973 0.358 30.826 1.00 86.94 111 ARG A C 1
ATOM 889 O O . ARG A 1 111 ? -19.449 -0.158 31.833 1.00 86.94 111 ARG A O 1
ATOM 896 N N . ARG A 1 112 ? -18.854 1.686 30.700 1.00 83.69 112 ARG A N 1
ATOM 897 C CA . ARG A 1 112 ? -19.394 2.634 31.693 1.00 83.69 112 ARG A CA 1
ATOM 898 C C . ARG A 1 112 ? -20.922 2.593 31.739 1.00 83.69 112 ARG A C 1
ATOM 900 O O . ARG A 1 112 ? -21.464 2.514 32.834 1.00 83.69 112 ARG A O 1
ATOM 907 N N . ARG A 1 113 ? -21.590 2.575 30.579 1.00 83.12 113 ARG A N 1
ATOM 908 C CA . ARG A 1 113 ? -23.058 2.466 30.486 1.00 83.12 113 ARG A CA 1
ATOM 909 C C . ARG A 1 113 ? -23.577 1.153 31.070 1.00 83.12 113 ARG A C 1
ATOM 911 O O . ARG A 1 113 ? -24.503 1.182 31.865 1.00 83.12 113 ARG A O 1
ATOM 918 N N . SER A 1 114 ? -22.937 0.029 30.751 1.00 80.12 114 SER A N 1
ATOM 919 C CA . SER A 1 114 ? -23.285 -1.280 31.323 1.00 80.12 114 SER A CA 1
ATOM 920 C C . SER A 1 114 ? -23.125 -1.295 32.846 1.00 80.12 114 SER A C 1
ATOM 922 O O . SER A 1 114 ? -24.040 -1.702 33.550 1.00 80.12 114 SER A O 1
ATOM 924 N N . ARG A 1 115 ? -22.015 -0.766 33.380 1.00 82.31 115 ARG A N 1
ATOM 925 C CA . ARG A 1 115 ? -21.817 -0.653 34.836 1.00 82.31 115 ARG A CA 1
ATOM 926 C C . ARG A 1 115 ? -22.841 0.254 35.512 1.00 82.31 115 ARG A C 1
ATOM 928 O O . ARG A 1 115 ? -23.217 -0.016 36.643 1.00 82.31 115 ARG A O 1
ATOM 935 N N . GLN A 1 116 ? -23.248 1.340 34.856 1.00 81.44 116 GLN A N 1
ATOM 936 C CA . GLN A 1 116 ? -24.304 2.209 35.370 1.00 81.44 116 GLN A CA 1
ATOM 937 C C . GLN A 1 116 ? -25.644 1.480 35.382 1.00 81.44 116 GLN A C 1
ATOM 939 O O . GLN A 1 116 ? -26.264 1.460 36.430 1.00 81.44 116 GLN A O 1
ATOM 944 N N . ALA A 1 117 ? -26.023 0.810 34.291 1.00 77.50 117 ALA A N 1
ATOM 945 C CA . ALA A 1 117 ? -27.264 0.042 34.209 1.00 77.50 117 ALA A CA 1
ATOM 946 C C . ALA A 1 117 ? -27.353 -1.069 35.270 1.00 77.50 117 ALA A C 1
ATOM 948 O O . ALA A 1 117 ? -28.404 -1.233 35.877 1.00 77.50 117 ALA A O 1
ATOM 949 N N . VAL A 1 118 ? -26.250 -1.778 35.543 1.00 81.06 118 VAL A N 1
ATOM 950 C CA . VAL A 1 118 ? -26.193 -2.780 36.624 1.00 81.06 118 VAL A CA 1
ATOM 951 C C . VAL A 1 118 ? -26.432 -2.131 37.989 1.00 81.06 118 VAL A C 1
ATOM 953 O O . VAL A 1 118 ? -27.249 -2.620 38.754 1.00 81.06 118 VAL A O 1
ATOM 956 N N . LYS A 1 119 ? -25.795 -0.988 38.271 1.00 78.25 119 LYS A N 1
ATOM 957 C CA . LYS A 1 119 ? -26.003 -0.262 39.534 1.00 78.25 119 LYS A CA 1
ATOM 958 C C . LYS A 1 119 ? -27.415 0.303 39.690 1.00 78.25 119 LYS A C 1
ATOM 960 O O . LYS A 1 119 ? -27.876 0.441 40.817 1.00 78.25 119 LYS A O 1
ATOM 965 N N . THR A 1 120 ? -28.070 0.704 38.600 1.00 74.31 120 THR A N 1
ATOM 966 C CA . THR A 1 120 ? -29.470 1.145 38.655 1.00 74.31 120 THR A CA 1
ATOM 967 C C . THR A 1 120 ? -30.395 -0.039 38.914 1.00 74.31 120 THR A C 1
ATOM 969 O O . THR A 1 120 ? -31.266 0.065 39.761 1.00 74.31 120 THR A O 1
ATOM 972 N N . ALA A 1 121 ? -30.151 -1.181 38.263 1.00 70.62 121 ALA A N 1
ATOM 973 C CA . ALA A 1 121 ? -30.925 -2.400 38.488 1.00 70.62 121 ALA A CA 1
ATOM 974 C C . ALA A 1 121 ? -30.780 -2.942 39.923 1.00 70.62 121 ALA A C 1
ATOM 976 O O . ALA A 1 121 ? -31.771 -3.358 40.504 1.00 70.62 121 ALA A O 1
ATOM 977 N N . GLU A 1 122 ? -29.578 -2.888 40.510 1.00 71.50 122 GLU A N 1
ATOM 978 C CA . GLU A 1 122 ? -29.350 -3.240 41.924 1.00 71.50 122 GLU A CA 1
ATOM 979 C C . GLU A 1 122 ? -30.080 -2.297 42.893 1.00 71.50 122 GLU A C 1
ATOM 981 O O . GLU A 1 122 ? -30.481 -2.719 43.968 1.00 71.50 122 GLU A O 1
ATOM 986 N N . LYS A 1 123 ? -30.272 -1.023 42.524 1.00 70.94 123 LYS A N 1
ATOM 987 C CA . LYS A 1 123 ? -31.030 -0.062 43.339 1.00 70.94 123 LYS A CA 1
ATOM 988 C C . LYS A 1 123 ? -32.543 -0.224 43.242 1.00 70.94 123 LYS A C 1
ATOM 990 O O . LYS A 1 123 ? -33.222 0.160 44.181 1.00 70.94 123 LYS A O 1
ATOM 995 N N . ASP A 1 124 ? -33.050 -0.719 42.118 1.00 61.75 124 ASP A N 1
ATOM 996 C CA . ASP A 1 124 ? -34.486 -0.935 41.908 1.00 61.75 124 ASP A CA 1
ATOM 997 C C . ASP A 1 124 ? -34.960 -2.296 42.466 1.00 61.75 124 ASP A C 1
ATOM 999 O O . ASP A 1 124 ? -36.162 -2.552 42.506 1.00 61.75 124 ASP A O 1
ATOM 1003 N N . SER A 1 125 ? -34.035 -3.184 42.865 1.00 60.56 125 SER A N 1
ATOM 1004 C CA . SER A 1 125 ? -34.349 -4.483 43.482 1.00 60.56 125 SER A CA 1
ATOM 1005 C C . SER A 1 125 ? -34.413 -4.475 45.014 1.00 60.56 125 SER A C 1
ATOM 1007 O O . SER A 1 125 ? -34.845 -5.481 45.578 1.00 60.56 125 SER A O 1
ATOM 1009 N N . ASP A 1 126 ? -33.973 -3.388 45.654 1.00 51.97 126 ASP A N 1
ATOM 1010 C CA . ASP A 1 126 ? -34.043 -3.140 47.106 1.00 51.97 126 ASP A CA 1
ATOM 1011 C C . ASP A 1 126 ? -35.263 -2.269 47.458 1.00 51.97 126 ASP A C 1
ATOM 1013 O O . ASP A 1 126 ? -35.897 -2.532 48.508 1.00 51.97 126 ASP A O 1
#

Sequence (126 aa):
MSVSDWINFAALANIIVFLWVFRQMLTQEERVTALRDALRLRPGHLLMKLWWCSFLLCLSYRLGAGSEATVQAIAYGIFPTLLAALLLIDLAEMKVKSYTEKLQGEFKRARRRSRQAVKTAEKDSD

Foldseek 3Di:
DDPVVVLLVVLVVLLVVLVVVLVVLLVDLVSLVVLLCLLVVHPDPVVSVVSNVSNLVSQLVVQPLDPDPDPSSVVRRNVVSVVVSVVSSVSSVVSNVVSVVVVVVVVVVVVVVVVVVVVVVVVVVD